Protein AF-A0A962DYL7-F1 (afdb_monomer_lite)

Secondary structure (DSSP, 8-state):
---EEEE-TTT--EEEESSPPTT-EEE-TTSPEEE------------B-TTT-PBPPTT--SB-TTT-PBPPTTTTT--EE-TTT--EE-TT-SB-TTT--B--------EEEEEEPSSSTT-EEEEEE-TTSS-EEEE-TTT--B-

Structure (mmCIF, N/CA/C/O backbone):
data_AF-A0A962DYL7-F1
#
_entry.id   AF-A0A962DYL7-F1
#
loop_
_atom_site.group_PDB
_atom_site.id
_atom_site.type_symbol
_atom_site.label_atom_id
_atom_site.label_alt_id
_atom_site.label_comp_id
_atom_site.label_asym_id
_atom_site.label_entity_id
_atom_site.label_seq_id
_atom_site.pdbx_PDB_ins_code
_atom_site.Cartn_x
_atom_site.Cartn_y
_atom_site.Cartn_z
_atom_site.occupancy
_atom_site.B_iso_or_equiv
_atom_site.auth_seq_id
_atom_site.auth_comp_id
_atom_site.auth_asym_id
_atom_site.auth_atom_id
_atom_site.pdbx_PDB_model_num
ATOM 1 N N . MET A 1 1 ? -13.531 -12.557 5.341 1.00 51.50 1 MET A N 1
ATOM 2 C CA . MET A 1 1 ? -13.884 -13.445 6.471 1.00 51.50 1 MET A CA 1
ATOM 3 C C . MET A 1 1 ? -13.847 -12.599 7.730 1.00 51.50 1 MET A C 1
ATOM 5 O O . MET A 1 1 ? -12.811 -11.997 7.985 1.00 51.50 1 MET A O 1
ATOM 9 N N . THR A 1 2 ? -14.960 -12.462 8.453 1.00 56.50 2 THR A N 1
ATOM 10 C CA . THR A 1 2 ? -15.071 -11.469 9.535 1.00 56.50 2 THR A CA 1
ATOM 11 C C . THR A 1 2 ? -15.197 -12.181 10.875 1.00 56.50 2 THR A C 1
ATOM 13 O O . THR A 1 2 ? -16.210 -12.813 11.145 1.00 56.50 2 THR A O 1
ATOM 16 N N . ASN A 1 3 ? -14.160 -12.084 11.707 1.00 75.81 3 ASN A N 1
ATOM 17 C CA . ASN A 1 3 ? -14.219 -12.513 13.103 1.00 75.81 3 ASN A CA 1
ATOM 18 C C . ASN A 1 3 ? -14.816 -11.365 13.922 1.00 75.81 3 ASN A C 1
ATOM 20 O O . ASN A 1 3 ? -14.207 -10.296 13.986 1.00 75.81 3 ASN A O 1
ATOM 24 N N . ILE A 1 4 ? -15.981 -11.571 14.539 1.00 84.19 4 ILE A N 1
ATOM 25 C CA . ILE A 1 4 ? -16.630 -10.554 15.380 1.00 84.19 4 ILE A CA 1
ATOM 26 C C . ILE A 1 4 ? -16.819 -11.064 16.807 1.00 84.19 4 ILE A C 1
ATOM 28 O O . ILE A 1 4 ? -17.012 -12.259 17.037 1.00 84.19 4 ILE A O 1
ATOM 32 N N . ILE A 1 5 ? -16.754 -10.141 17.764 1.00 89.19 5 ILE A N 1
ATOM 33 C CA . ILE A 1 5 ? -17.047 -10.404 19.173 1.00 89.19 5 ILE A CA 1
ATOM 34 C C . ILE A 1 5 ? -18.423 -9.814 19.476 1.00 89.19 5 ILE A C 1
ATOM 36 O O . ILE A 1 5 ? -18.663 -8.639 19.204 1.00 89.19 5 ILE A O 1
ATOM 40 N N . ILE A 1 6 ? -19.318 -10.631 20.028 1.00 90.69 6 ILE A N 1
ATOM 41 C CA . ILE A 1 6 ? -20.660 -10.225 20.457 1.00 90.69 6 ILE A CA 1
ATOM 42 C C . ILE A 1 6 ? -20.730 -10.326 21.981 1.00 90.69 6 ILE A C 1
ATOM 44 O O . ILE A 1 6 ? -20.465 -11.386 22.543 1.00 90.69 6 ILE A O 1
ATOM 48 N N . GLU A 1 7 ? -21.104 -9.237 22.652 1.00 93.81 7 GLU A N 1
ATOM 49 C CA . GLU A 1 7 ? -21.339 -9.203 24.099 1.00 93.81 7 GLU A CA 1
ATOM 50 C C . GLU A 1 7 ? -22.830 -9.398 24.416 1.00 93.81 7 GLU A C 1
ATOM 52 O O . GLU A 1 7 ? -23.696 -8.760 23.814 1.00 93.81 7 GLU A O 1
ATOM 57 N N . CYS A 1 8 ? -23.143 -10.238 25.405 1.00 92.25 8 CYS A N 1
ATOM 58 C CA . CYS A 1 8 ? -24.490 -10.336 25.951 1.00 92.25 8 CYS A CA 1
ATOM 59 C C . CYS A 1 8 ? -24.851 -9.078 26.748 1.00 92.25 8 CYS A C 1
ATOM 61 O O . CYS A 1 8 ? -24.236 -8.783 27.772 1.00 92.25 8 CYS A O 1
ATOM 63 N N . ASN A 1 9 ? -25.913 -8.376 26.352 1.00 92.31 9 ASN A N 1
ATOM 64 C CA . ASN A 1 9 ? -26.378 -7.174 27.049 1.00 92.31 9 ASN A CA 1
ATOM 65 C C . ASN A 1 9 ? -26.898 -7.433 28.478 1.00 92.31 9 ASN A C 1
ATOM 67 O O . ASN A 1 9 ? -26.976 -6.483 29.252 1.00 92.31 9 ASN A O 1
ATOM 71 N N . VAL A 1 10 ? -27.211 -8.687 28.829 1.00 95.69 10 VAL A N 1
ATOM 72 C CA . VAL A 1 10 ? -27.696 -9.083 30.161 1.00 95.69 10 VAL A CA 1
ATOM 73 C C . VAL A 1 10 ? -26.548 -9.449 31.103 1.00 95.69 10 VAL A C 1
ATOM 75 O O . VAL A 1 10 ? -26.399 -8.829 32.148 1.00 95.69 10 VAL A O 1
ATOM 78 N N . CYS A 1 11 ? -25.727 -10.445 30.755 1.00 95.19 11 CYS A N 1
ATOM 79 C CA . CYS A 1 11 ? -24.693 -10.972 31.661 1.00 95.19 11 CYS A CA 1
ATOM 80 C C . CYS A 1 11 ? -23.256 -10.581 31.291 1.00 95.19 11 CYS A C 1
ATOM 82 O O . CYS A 1 11 ? -22.325 -11.017 31.961 1.00 95.19 11 CYS A O 1
ATOM 84 N N . LYS A 1 12 ? -23.059 -9.800 30.220 1.00 94.19 12 LYS A N 1
ATOM 85 C CA . LYS A 1 12 ? -21.747 -9.318 29.751 1.00 94.19 12 LYS A CA 1
ATOM 86 C C . LYS A 1 12 ? -20.774 -10.395 29.261 1.00 94.19 12 LYS A C 1
ATOM 88 O O . LYS A 1 12 ? -19.626 -10.090 28.958 1.00 94.19 12 LYS A O 1
ATOM 93 N N . HIS A 1 13 ? -21.231 -11.639 29.108 1.00 91.62 13 HIS A N 1
ATOM 94 C CA . HIS A 1 13 ? -20.424 -12.696 28.499 1.00 91.62 13 HIS A CA 1
ATOM 95 C C . HIS A 1 13 ? -20.170 -12.405 27.013 1.00 91.62 13 HIS A C 1
ATOM 97 O O . HIS A 1 13 ? -21.071 -11.939 26.312 1.00 91.62 13 HIS A O 1
ATOM 103 N N . GLN A 1 14 ? -18.957 -12.686 26.539 1.00 94.19 14 GLN A N 1
ATOM 104 C CA . GLN A 1 14 ? -18.518 -12.374 25.180 1.00 94.19 14 GLN A CA 1
ATOM 105 C C . GLN A 1 14 ? -18.337 -13.649 24.356 1.00 94.19 14 GLN A C 1
ATOM 107 O O . GLN A 1 14 ? -17.740 -14.618 24.816 1.00 94.19 14 GLN A O 1
ATOM 112 N N . TYR A 1 15 ? -18.832 -13.627 23.121 1.00 90.88 15 TYR A N 1
ATOM 113 C CA . TYR A 1 15 ? -18.791 -14.746 22.187 1.00 90.88 15 TYR A CA 1
ATOM 114 C C . TYR A 1 15 ? -18.020 -14.352 20.938 1.00 90.88 15 TYR A C 1
ATOM 116 O O . TYR A 1 15 ? -18.318 -13.338 20.304 1.00 90.88 15 TYR A O 1
ATOM 124 N N . LYS A 1 16 ? -17.042 -15.175 20.566 1.00 90.69 16 LYS A N 1
ATOM 125 C CA . LYS A 1 16 ? -16.343 -15.051 19.291 1.00 90.69 16 LYS A CA 1
ATOM 126 C C . LYS A 1 16 ? -17.116 -15.835 18.239 1.00 90.69 16 LYS A C 1
ATOM 128 O O . LYS A 1 16 ? -17.197 -17.057 18.323 1.00 90.69 16 LYS A O 1
ATOM 133 N N . VAL A 1 17 ? -17.691 -15.134 17.268 1.00 87.00 17 VAL A N 1
ATOM 134 C CA . VAL A 1 17 ? -18.458 -15.760 16.189 1.00 87.00 17 VAL A CA 1
ATOM 135 C C . VAL A 1 17 ? -17.545 -15.946 14.985 1.00 87.00 17 VAL A C 1
ATOM 137 O O . VAL A 1 17 ? -17.093 -14.976 14.374 1.00 87.00 17 VAL A O 1
ATOM 140 N N . HIS A 1 18 ? -17.273 -17.209 14.671 1.00 79.88 18 HIS A N 1
ATOM 141 C CA . HIS A 1 18 ? -16.630 -17.631 13.435 1.00 79.88 18 HIS A CA 1
ATOM 142 C C . HIS A 1 18 ? -17.735 -18.032 12.452 1.00 79.88 18 HIS A C 1
ATOM 144 O O . HIS A 1 18 ? -18.573 -18.857 12.789 1.00 79.88 18 HIS A O 1
ATOM 150 N N . GLU A 1 19 ? -17.765 -17.418 11.268 1.00 74.94 19 GLU A N 1
ATOM 151 C CA . GLU A 1 19 ? -18.640 -17.818 10.146 1.00 74.94 19 GLU A CA 1
ATOM 152 C C . GLU A 1 19 ? -20.166 -17.664 10.341 1.00 74.94 19 GLU A C 1
ATOM 154 O O . GLU A 1 19 ? -20.933 -18.053 9.462 1.00 74.94 19 GLU A O 1
ATOM 159 N N . GLY A 1 20 ? -20.630 -17.043 11.429 1.00 73.12 20 GLY A N 1
ATOM 160 C CA . GLY A 1 20 ? -22.061 -16.806 11.660 1.00 73.12 20 GLY A CA 1
ATOM 161 C C . GLY A 1 20 ? -22.690 -15.856 10.636 1.00 73.12 20 GLY A C 1
ATOM 162 O O . GLY A 1 20 ? -22.102 -14.830 10.269 1.00 73.12 20 GLY A O 1
ATOM 163 N N . ARG A 1 21 ? -23.908 -16.174 10.183 1.00 81.38 21 ARG A N 1
ATOM 164 C CA . ARG A 1 21 ? -24.647 -15.321 9.241 1.00 81.38 21 ARG A CA 1
ATOM 165 C C . ARG A 1 21 ? -25.287 -14.156 9.985 1.00 81.38 21 ARG A C 1
ATOM 167 O O . ARG A 1 21 ? -25.839 -14.325 11.067 1.00 81.38 21 ARG A O 1
ATOM 174 N N . VAL A 1 22 ? -25.268 -12.967 9.385 1.00 87.31 22 VAL A N 1
ATOM 175 C CA . VAL A 1 22 ? -26.003 -11.808 9.914 1.00 87.31 22 VAL A CA 1
ATOM 176 C C . VAL A 1 22 ? -27.474 -12.187 10.132 1.00 87.31 22 VAL A C 1
ATOM 178 O O . VAL A 1 22 ? -28.112 -12.734 9.236 1.00 87.31 22 VAL A O 1
ATOM 181 N N . GLY A 1 23 ? -28.005 -11.896 11.321 1.00 90.31 23 GLY A N 1
ATOM 182 C CA . GLY A 1 23 ? -29.373 -12.228 11.727 1.00 90.31 23 GLY A CA 1
ATOM 183 C C . GLY A 1 23 ? -29.549 -13.605 12.379 1.00 90.31 23 GLY A C 1
ATOM 184 O O . GLY A 1 23 ? -30.608 -13.865 12.950 1.00 90.31 23 GLY A O 1
ATOM 185 N N . GLU A 1 24 ? -28.535 -14.471 12.343 1.00 91.94 24 GLU A N 1
ATOM 186 C CA . GLU A 1 24 ? -28.556 -15.761 13.034 1.00 91.94 24 GLU A CA 1
ATOM 187 C C . GLU A 1 24 ? -28.623 -15.567 14.555 1.00 91.94 24 GLU A C 1
ATOM 189 O O . GLU A 1 24 ? -28.076 -14.601 15.095 1.00 91.94 24 GLU A O 1
ATOM 194 N N . LYS A 1 25 ? -29.329 -16.461 15.254 1.00 93.69 25 LYS A N 1
ATOM 195 C CA . LYS A 1 25 ? -29.579 -16.357 16.696 1.00 93.69 25 LYS A CA 1
ATOM 196 C C . LYS A 1 25 ? -28.912 -17.490 17.453 1.00 93.69 25 LYS A C 1
ATOM 198 O O . LYS A 1 25 ? -28.897 -18.622 16.985 1.00 93.69 25 LYS A O 1
ATOM 203 N N . PHE A 1 26 ? -28.432 -17.193 18.652 1.00 92.75 26 PHE A N 1
ATOM 204 C CA . PHE A 1 26 ? -27.874 -18.190 19.561 1.00 92.75 26 PHE A CA 1
ATOM 205 C C . PHE A 1 26 ? -28.147 -17.811 21.016 1.00 92.75 26 PHE A C 1
ATOM 207 O O . PHE A 1 26 ? -28.418 -16.651 21.336 1.00 92.75 26 PHE A O 1
ATOM 214 N N . HIS A 1 27 ? -28.086 -18.796 21.907 1.00 95.00 27 HIS A N 1
ATOM 215 C CA . HIS A 1 27 ? -28.330 -18.582 23.327 1.00 95.00 27 HIS A CA 1
ATOM 216 C C . HIS A 1 27 ? -27.038 -18.255 24.068 1.00 95.00 27 HIS A C 1
ATOM 218 O O . HIS A 1 27 ? -26.015 -18.923 23.923 1.00 95.00 27 HIS A O 1
ATOM 224 N N . CYS A 1 28 ? -27.116 -17.233 24.908 1.00 93.12 28 CYS A N 1
ATOM 225 C CA . CYS A 1 28 ? -26.138 -16.982 25.943 1.00 93.12 28 CYS A CA 1
ATOM 226 C C . CYS A 1 28 ? -26.316 -17.998 27.082 1.00 93.12 28 CYS A C 1
ATOM 228 O O . CYS A 1 28 ? -27.424 -18.466 27.337 1.00 93.12 28 CYS A O 1
ATOM 230 N N . PHE A 1 29 ? -25.263 -18.249 27.860 1.00 91.44 29 PHE A N 1
ATOM 231 C CA . PHE A 1 29 ? -25.341 -19.097 29.057 1.00 91.44 29 PHE A CA 1
ATOM 232 C C . PHE A 1 29 ? -26.341 -18.606 30.116 1.00 91.44 29 PHE A C 1
ATOM 234 O O . PHE A 1 29 ? -26.836 -19.406 30.899 1.00 91.44 29 PHE A O 1
ATOM 241 N N . CYS A 1 30 ? -26.684 -17.314 30.132 1.00 94.12 30 CYS A N 1
ATOM 242 C CA . CYS A 1 30 ? -27.720 -16.775 31.018 1.00 94.12 30 CYS A CA 1
ATOM 243 C C . CYS A 1 30 ? -29.157 -17.010 30.514 1.00 94.12 30 CYS A C 1
ATOM 245 O O . CYS A 1 30 ? -30.101 -16.512 31.117 1.00 94.12 30 CYS A O 1
ATOM 247 N N . GLY A 1 31 ? -29.329 -17.700 29.382 1.00 94.19 31 GLY A N 1
ATOM 248 C CA . GLY A 1 31 ? -30.621 -17.949 28.740 1.00 94.19 31 GLY A CA 1
ATOM 249 C C . GLY A 1 31 ? -31.078 -16.849 27.777 1.00 94.19 31 GLY A C 1
ATOM 250 O O . GLY A 1 31 ? -31.970 -17.088 26.964 1.00 94.19 31 GLY A O 1
ATOM 251 N N . ASN A 1 32 ? -30.456 -15.663 27.798 1.00 96.31 32 ASN A N 1
ATOM 252 C CA . ASN A 1 32 ? -30.780 -14.598 26.847 1.00 96.31 32 ASN A CA 1
ATOM 253 C C . ASN A 1 32 ? -30.441 -15.007 25.403 1.00 96.31 32 ASN A C 1
ATOM 255 O O . ASN A 1 32 ? -29.450 -15.694 25.162 1.00 96.31 32 ASN A O 1
ATOM 259 N N . THR A 1 33 ? -31.233 -14.550 24.435 1.00 96.69 33 THR A N 1
ATOM 260 C CA . THR A 1 33 ? -30.996 -14.830 23.011 1.00 96.69 33 THR A CA 1
ATOM 261 C C . THR A 1 33 ? -30.255 -13.666 22.365 1.00 96.69 33 THR A C 1
ATOM 263 O O . THR A 1 33 ? -30.713 -12.526 22.413 1.00 96.69 33 THR A O 1
ATOM 266 N N . LEU A 1 34 ? -29.121 -13.955 21.733 1.00 94.06 34 LEU A N 1
ATOM 267 C CA . LEU A 1 34 ? -28.305 -12.998 20.993 1.00 94.06 34 LEU A CA 1
ATOM 268 C C . LEU A 1 34 ? -28.521 -13.173 19.492 1.00 94.06 34 LEU A C 1
ATOM 270 O O . LEU A 1 34 ? -28.877 -14.253 19.029 1.00 94.06 34 LEU A O 1
ATOM 274 N N . THR A 1 35 ? -28.321 -12.094 18.737 1.00 93.56 35 THR A N 1
ATOM 275 C CA . THR A 1 35 ? -28.427 -12.081 17.272 1.00 93.56 35 THR A CA 1
ATOM 276 C C . THR A 1 35 ? -27.115 -11.585 16.682 1.00 93.56 35 THR A C 1
ATOM 278 O O . THR A 1 35 ? -26.570 -10.593 17.166 1.00 93.56 35 THR A O 1
ATOM 281 N N . VAL A 1 36 ? -26.616 -12.251 15.642 1.00 91.62 36 VAL A N 1
ATOM 282 C CA . VAL A 1 36 ? -25.414 -11.840 14.907 1.00 91.62 36 VAL A CA 1
ATOM 283 C C . VAL A 1 36 ? -25.695 -10.508 14.196 1.00 91.62 36 VAL A C 1
ATOM 285 O O . VAL A 1 36 ? -26.542 -10.468 13.298 1.00 91.62 36 VAL A O 1
ATOM 288 N N . PRO A 1 37 ? -25.034 -9.399 14.579 1.00 87.75 37 PRO A N 1
ATOM 289 C CA . PRO A 1 37 ? -25.323 -8.091 14.009 1.00 87.75 37 PRO A CA 1
ATOM 290 C C . PRO A 1 37 ? -24.704 -7.933 12.616 1.00 87.75 37 PRO A C 1
ATOM 292 O O . PRO A 1 37 ? -23.694 -8.554 12.285 1.00 87.75 37 PRO A O 1
ATOM 295 N N . SER A 1 38 ? -25.272 -7.028 11.816 1.00 85.25 38 SER A N 1
ATOM 296 C CA . SER A 1 38 ? -24.577 -6.491 10.644 1.00 85.25 38 SER A CA 1
ATOM 297 C C . SER A 1 38 ? -23.535 -5.482 11.119 1.00 85.25 38 SER A C 1
ATOM 299 O O . SER A 1 38 ? -23.887 -4.456 11.704 1.00 85.25 38 SER A O 1
ATOM 301 N N . VAL A 1 39 ? -22.252 -5.772 10.901 1.00 78.94 39 VAL A N 1
ATOM 302 C CA . VAL A 1 39 ? -21.161 -4.872 11.292 1.00 78.94 39 VAL A CA 1
ATOM 303 C C . VAL A 1 39 ? -20.767 -4.014 10.099 1.00 78.94 39 VAL A C 1
ATOM 305 O O . VAL A 1 39 ? -20.225 -4.511 9.112 1.00 78.94 39 VAL A O 1
ATOM 308 N N . LYS A 1 40 ? -20.997 -2.703 10.203 1.00 76.12 40 LYS A N 1
ATOM 309 C CA . LYS A 1 40 ? -20.410 -1.732 9.280 1.00 76.12 40 LYS A CA 1
ATOM 310 C C . LYS A 1 40 ? -18.982 -1.451 9.740 1.00 76.12 40 LYS A C 1
ATOM 312 O O . LYS A 1 40 ? -18.775 -0.849 10.790 1.00 76.12 40 LYS A O 1
ATOM 317 N N . ILE A 1 41 ? -18.001 -1.935 8.983 1.00 62.50 41 ILE A N 1
ATOM 318 C CA . ILE A 1 41 ? -16.590 -1.681 9.281 1.00 62.50 41 ILE A CA 1
ATOM 319 C C . ILE A 1 41 ? -16.330 -0.195 9.045 1.00 62.50 41 ILE A C 1
ATOM 321 O O . ILE A 1 41 ? -16.544 0.321 7.948 1.00 62.50 41 ILE A O 1
ATOM 325 N N . HIS A 1 42 ? -15.888 0.488 10.094 1.00 62.50 42 HIS A N 1
ATOM 326 C CA . HIS A 1 42 ? -15.359 1.835 9.998 1.00 62.50 42 HIS A CA 1
ATOM 327 C C . HIS A 1 42 ? -13.844 1.732 10.091 1.00 62.50 42 HIS A C 1
ATOM 329 O O . HIS A 1 42 ? -13.314 1.408 11.153 1.00 62.50 42 HIS A O 1
ATOM 335 N N . ASP A 1 43 ? -13.153 2.005 8.986 1.00 49.50 43 ASP A N 1
ATOM 336 C CA . ASP A 1 43 ? -11.718 2.242 9.046 1.00 49.50 43 ASP A CA 1
ATOM 337 C C . ASP A 1 43 ? -11.504 3.541 9.817 1.00 49.50 43 ASP A C 1
ATOM 339 O O . ASP A 1 43 ? -11.894 4.629 9.377 1.00 49.50 43 ASP A O 1
ATOM 343 N N . ALA A 1 44 ? -10.931 3.437 11.012 1.00 52.06 44 ALA A N 1
ATOM 344 C CA . ALA A 1 44 ? -10.467 4.622 11.699 1.00 52.06 44 ALA A CA 1
ATOM 345 C C . ALA A 1 44 ? -9.276 5.148 10.893 1.00 52.06 44 ALA A C 1
ATOM 347 O O . ALA A 1 44 ? -8.172 4.624 11.007 1.00 52.06 44 ALA A O 1
ATOM 348 N N . ALA A 1 45 ? -9.485 6.209 10.110 1.00 59.62 45 ALA A N 1
ATOM 349 C CA . ALA A 1 45 ? -8.420 6.974 9.454 1.00 59.62 45 ALA A CA 1
ATOM 350 C C . ALA A 1 45 ? -7.569 7.760 10.478 1.00 59.62 45 ALA A C 1
ATOM 352 O O . ALA A 1 45 ? -7.208 8.916 10.269 1.00 59.62 45 ALA A O 1
ATOM 353 N N . VAL A 1 46 ? -7.306 7.157 11.635 1.00 68.00 46 VAL A N 1
ATOM 354 C CA . VAL A 1 46 ? -6.600 7.735 12.765 1.00 68.00 46 VAL A CA 1
ATOM 355 C C . VAL A 1 46 ? -5.413 6.832 13.036 1.00 68.00 46 VAL A C 1
ATOM 357 O O . VAL A 1 46 ? -5.556 5.743 13.589 1.00 68.00 46 VAL A O 1
ATOM 360 N N . VAL A 1 47 ? -4.227 7.307 12.660 1.00 78.88 47 VAL A N 1
ATOM 361 C CA . VAL A 1 47 ? -2.977 6.726 13.151 1.00 78.88 47 VAL A CA 1
ATOM 362 C C . VAL A 1 47 ? -2.996 6.850 14.672 1.00 78.88 47 VAL A C 1
ATOM 364 O O . VAL A 1 47 ? -3.134 7.953 15.204 1.00 78.88 47 VAL A O 1
ATOM 367 N N . ARG A 1 48 ? -2.889 5.726 15.377 1.00 84.81 48 ARG A N 1
ATOM 368 C CA . ARG A 1 48 ? -2.774 5.696 16.837 1.00 84.81 48 ARG A CA 1
ATOM 369 C C . ARG A 1 48 ? -1.344 5.405 17.242 1.00 84.81 48 ARG A C 1
ATOM 371 O O . ARG A 1 48 ? -0.633 4.715 16.529 1.00 84.81 48 ARG A O 1
ATOM 378 N N . CYS A 1 49 ? -0.952 5.944 18.385 1.00 87.25 49 CYS A N 1
ATOM 379 C CA . CYS A 1 49 ? 0.309 5.635 19.033 1.00 87.25 49 CYS A CA 1
ATOM 380 C C . CYS A 1 49 ? 0.283 4.194 19.566 1.00 87.25 49 CYS A C 1
ATOM 382 O O . CYS A 1 49 ? -0.597 3.841 20.346 1.00 87.25 49 CYS A O 1
ATOM 384 N N . SER A 1 50 ? 1.272 3.382 19.210 1.00 86.06 50 SER A N 1
ATOM 385 C CA . SER A 1 50 ? 1.412 1.984 19.629 1.00 86.06 50 SER A CA 1
ATOM 386 C C . SER A 1 50 ? 1.782 1.867 21.104 1.00 86.06 50 SER A C 1
ATOM 388 O O . SER A 1 50 ? 1.606 0.806 21.691 1.00 86.06 50 SER A O 1
ATOM 390 N N . SER A 1 51 ? 2.285 2.944 21.716 1.00 90.19 51 SER A N 1
ATOM 391 C CA . SER A 1 51 ? 2.635 2.967 23.138 1.00 90.19 51 SER A CA 1
ATOM 392 C C . SER A 1 51 ? 1.430 3.229 24.045 1.00 90.19 51 SER A C 1
ATOM 394 O O . SER A 1 51 ? 1.351 2.629 25.109 1.00 90.19 51 SER A O 1
ATOM 396 N N . CYS A 1 52 ? 0.499 4.113 23.662 1.00 91.69 52 CYS A N 1
ATOM 397 C CA . CYS A 1 52 ? -0.602 4.533 24.548 1.00 91.69 52 CYS A CA 1
ATOM 398 C C . CYS A 1 52 ? -2.005 4.518 23.918 1.00 91.69 52 CYS A C 1
ATOM 400 O O . CYS A 1 52 ? -2.985 4.793 24.603 1.00 91.69 52 CYS A O 1
ATOM 402 N N . GLY A 1 53 ? -2.132 4.251 22.616 1.00 86.50 53 GLY A N 1
ATOM 403 C CA . GLY A 1 53 ? -3.403 4.306 21.885 1.00 86.50 53 GLY A CA 1
ATOM 404 C C . GLY A 1 53 ? -3.895 5.719 21.539 1.00 86.50 53 GLY A C 1
ATOM 405 O O . GLY A 1 53 ? -4.925 5.858 20.874 1.00 86.50 53 GLY A O 1
ATOM 406 N N . GLY A 1 54 ? -3.169 6.768 21.945 1.00 87.94 54 GLY A N 1
ATOM 407 C CA . GLY A 1 54 ? -3.495 8.163 21.645 1.00 87.94 54 GLY A CA 1
ATOM 408 C C . GLY A 1 54 ? -3.545 8.438 20.140 1.00 87.94 54 GLY A C 1
ATOM 409 O O . GLY A 1 54 ? -2.721 7.931 19.377 1.00 87.94 54 GLY A O 1
ATOM 410 N N . ALA A 1 55 ? -4.521 9.233 19.702 1.00 85.44 55 ALA A N 1
ATOM 411 C CA . ALA A 1 55 ? -4.660 9.621 18.301 1.00 85.44 55 ALA A CA 1
ATOM 412 C C . ALA A 1 55 ? -3.525 10.567 17.880 1.00 85.44 55 ALA A C 1
ATOM 414 O O . ALA A 1 55 ? -3.178 11.491 18.615 1.00 85.44 55 ALA A O 1
ATOM 415 N N . ARG A 1 56 ? -2.961 10.360 16.686 1.00 85.44 56 ARG A N 1
ATOM 416 C CA . ARG A 1 56 ? -1.987 11.283 16.095 1.00 85.44 56 ARG A CA 1
ATOM 417 C C . ARG A 1 56 ? -2.684 12.573 15.670 1.00 85.44 56 ARG A C 1
ATOM 419 O O . ARG A 1 56 ? -3.746 12.532 15.049 1.00 85.44 56 ARG A O 1
ATOM 426 N N . GLY A 1 57 ? -2.068 13.707 16.000 1.00 80.25 57 GLY A N 1
ATOM 427 C CA . GLY A 1 57 ? -2.532 15.026 15.576 1.00 80.25 57 GLY A CA 1
ATOM 428 C C . GLY A 1 57 ? -2.578 15.175 14.050 1.00 80.25 57 GLY A C 1
ATOM 429 O O . GLY A 1 57 ? -1.969 14.399 13.307 1.00 80.25 57 GLY A O 1
ATOM 430 N N . LYS A 1 58 ? -3.301 16.196 13.577 1.00 71.56 58 LYS A N 1
ATOM 431 C CA . LYS A 1 58 ? -3.531 16.447 12.141 1.00 71.56 58 LYS A CA 1
ATOM 432 C C . LYS A 1 58 ? -2.238 16.692 11.356 1.00 71.56 58 LYS A C 1
ATOM 434 O O . LYS A 1 58 ? -2.157 16.309 10.192 1.00 71.56 58 LYS A O 1
ATOM 439 N N . ASP A 1 59 ? -1.214 17.229 12.011 1.00 76.31 59 ASP A N 1
ATOM 440 C CA . ASP A 1 59 ? 0.020 17.685 11.365 1.00 76.31 59 ASP A CA 1
ATOM 441 C C . ASP A 1 59 ? 1.107 16.610 11.268 1.00 76.31 59 ASP A C 1
ATOM 443 O O . ASP A 1 59 ? 2.273 16.908 11.018 1.00 76.31 59 ASP A O 1
ATOM 447 N N . ARG A 1 60 ? 0.739 15.330 11.443 1.00 76.19 60 ARG A N 1
ATOM 448 C CA . ARG A 1 60 ? 1.671 14.193 11.353 1.00 76.19 60 ARG A CA 1
ATOM 449 C C . ARG A 1 60 ? 2.907 14.401 12.236 1.00 76.19 60 ARG A C 1
ATOM 451 O O . ARG A 1 60 ? 4.031 14.087 11.839 1.00 76.19 60 ARG A O 1
ATOM 458 N N . GLU A 1 61 ? 2.695 14.866 13.459 1.00 84.31 61 GLU A N 1
ATOM 459 C CA . GLU A 1 61 ? 3.767 15.093 14.427 1.00 84.31 61 GLU A CA 1
ATOM 460 C C . GLU A 1 61 ? 4.609 13.817 14.635 1.00 84.31 61 GLU A C 1
ATOM 462 O O . GLU A 1 61 ? 4.072 12.701 14.555 1.00 84.31 61 GLU A O 1
ATOM 467 N N . PRO A 1 62 ? 5.931 13.943 14.851 1.00 83.69 62 PRO A N 1
ATOM 468 C CA . PRO A 1 62 ? 6.817 12.796 15.048 1.00 83.69 62 PRO A CA 1
ATOM 469 C C . PRO A 1 62 ? 6.688 12.157 16.439 1.00 83.69 62 PRO A C 1
ATOM 471 O O . PRO A 1 62 ? 7.103 11.008 16.609 1.00 83.69 62 PRO A O 1
ATOM 474 N N . PHE A 1 63 ? 6.081 12.859 17.401 1.00 90.19 63 PHE A N 1
ATOM 475 C CA . PHE A 1 63 ? 5.870 12.409 18.778 1.00 90.19 63 PHE A CA 1
ATOM 476 C C . PHE A 1 63 ? 4.387 12.459 19.148 1.00 90.19 63 PHE A C 1
ATOM 478 O O . PHE A 1 63 ? 3.645 13.306 18.659 1.00 90.19 63 PHE A O 1
ATOM 485 N N . CYS A 1 64 ? 3.948 11.543 20.008 1.00 89.88 64 CYS A N 1
ATOM 486 C CA . CYS A 1 64 ? 2.590 11.524 20.528 1.00 89.88 64 CYS A CA 1
ATOM 487 C C . CYS A 1 64 ? 2.400 12.645 21.557 1.00 89.88 64 CYS A C 1
ATOM 489 O O . CYS A 1 64 ? 3.087 12.666 22.576 1.00 89.88 64 CYS A O 1
ATOM 491 N N . SER A 1 65 ? 1.417 13.518 21.345 1.00 91.44 65 SER A N 1
ATOM 492 C CA . SER A 1 65 ? 1.070 14.597 22.280 1.00 91.44 65 SER A CA 1
ATOM 493 C C . SER A 1 65 ? 0.550 14.109 23.640 1.00 91.44 65 SER A C 1
ATOM 495 O O . SER A 1 65 ? 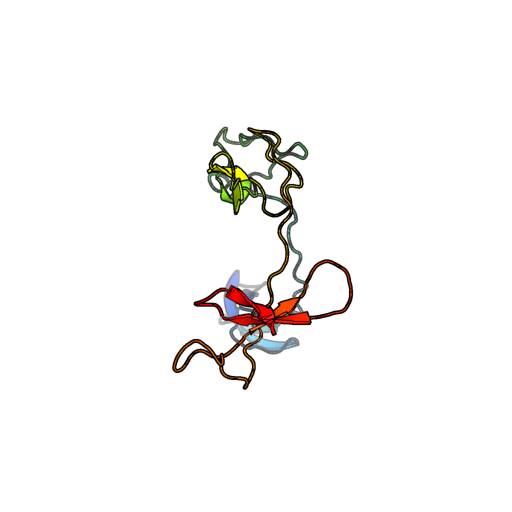0.559 14.873 24.600 1.00 91.44 65 SER A O 1
ATOM 497 N N . TYR A 1 66 ? 0.120 12.845 23.745 1.00 91.56 66 TYR A N 1
ATOM 498 C CA . TYR A 1 66 ? -0.389 12.264 24.991 1.00 91.56 66 TYR A CA 1
ATOM 499 C C . TYR A 1 66 ? 0.709 11.664 25.874 1.00 91.56 66 TYR A C 1
ATOM 501 O O . TYR A 1 66 ? 0.723 11.911 27.075 1.00 91.56 66 TYR A O 1
ATOM 509 N N . CYS A 1 67 ? 1.606 10.848 25.309 1.00 93.69 67 CYS A N 1
ATOM 510 C CA . CYS A 1 67 ? 2.607 10.109 26.093 1.00 93.69 67 CYS A CA 1
ATOM 511 C C . CYS A 1 67 ? 4.064 10.428 25.729 1.00 93.69 67 CYS A C 1
ATOM 513 O O . CYS A 1 67 ? 4.972 9.831 26.298 1.00 93.69 67 CYS A O 1
ATOM 515 N N . GLY A 1 68 ? 4.306 11.308 24.754 1.00 92.06 68 GLY A N 1
ATOM 516 C CA . GLY A 1 68 ? 5.646 11.729 24.333 1.00 92.06 68 GLY A CA 1
ATOM 517 C C . GLY A 1 68 ? 6.451 10.690 23.545 1.00 92.06 68 GLY A C 1
ATOM 518 O O . GLY A 1 68 ? 7.565 10.986 23.116 1.00 92.06 68 GLY A O 1
ATOM 519 N N . SER A 1 69 ? 5.923 9.483 23.315 1.00 90.19 69 SER A N 1
ATOM 520 C CA . SER A 1 69 ? 6.637 8.469 22.535 1.00 90.19 69 SER A CA 1
ATOM 521 C C . SER A 1 69 ? 6.774 8.908 21.077 1.00 90.19 69 SER A C 1
ATOM 523 O O . SER A 1 69 ? 5.888 9.559 20.520 1.00 90.19 69 SER A O 1
ATOM 525 N N . SER A 1 70 ? 7.872 8.522 20.427 1.00 89.44 70 SER A N 1
ATOM 526 C CA . SER A 1 70 ? 7.979 8.698 18.978 1.00 89.44 70 SER A CA 1
ATOM 527 C C . SER A 1 70 ? 7.028 7.743 18.255 1.00 89.44 70 SER A C 1
ATOM 529 O O . SER A 1 70 ? 6.828 6.607 18.688 1.00 89.44 70 SER A O 1
ATOM 531 N N . PHE A 1 71 ? 6.446 8.200 17.147 1.00 86.06 71 PHE A N 1
ATOM 532 C CA . PHE A 1 71 ? 5.708 7.316 16.253 1.00 86.06 71 PHE A CA 1
ATOM 533 C C . PHE A 1 71 ? 6.691 6.403 15.515 1.00 86.06 71 PHE A C 1
ATOM 535 O O . PHE A 1 71 ? 7.689 6.870 14.962 1.00 86.06 71 PHE A O 1
ATOM 542 N N . THR A 1 72 ? 6.406 5.108 15.492 1.00 81.12 72 THR A N 1
ATOM 543 C CA . THR A 1 72 ? 7.143 4.069 14.773 1.00 81.12 72 THR A CA 1
ATOM 544 C C . THR A 1 72 ? 7.130 4.302 13.258 1.00 81.12 72 THR A C 1
ATOM 546 O O . THR A 1 72 ? 6.377 5.112 12.719 1.00 81.12 72 THR A O 1
ATOM 549 N N . ILE A 1 73 ? 7.973 3.565 12.531 1.00 73.25 73 ILE A N 1
ATOM 550 C CA . ILE A 1 73 ? 8.077 3.646 11.063 1.00 73.25 73 ILE A CA 1
ATOM 551 C C . ILE A 1 73 ? 6.716 3.412 10.387 1.00 73.25 73 ILE A C 1
ATOM 553 O O . ILE A 1 73 ? 6.352 4.175 9.491 1.00 73.25 73 ILE A O 1
ATOM 557 N N . HIS A 1 74 ? 5.960 2.410 10.847 1.00 70.81 74 HIS A N 1
ATOM 558 C CA . HIS A 1 74 ? 4.640 2.081 10.306 1.00 70.81 74 HIS A CA 1
ATOM 559 C C . HIS A 1 74 ? 3.616 3.188 10.563 1.00 70.81 74 HIS A C 1
ATOM 561 O O . HIS A 1 74 ? 2.866 3.552 9.666 1.00 70.81 74 HIS A O 1
ATOM 567 N N . GLU A 1 75 ? 3.639 3.795 11.748 1.00 74.50 75 GLU A N 1
ATOM 568 C CA . GLU A 1 75 ? 2.743 4.907 12.091 1.00 74.50 75 GLU A CA 1
ATOM 569 C C . GLU A 1 75 ? 3.070 6.195 11.334 1.00 74.50 75 GLU A C 1
ATOM 571 O O . GLU A 1 75 ? 2.224 7.076 11.189 1.00 74.50 75 GLU A O 1
ATOM 576 N N . ARG A 1 76 ? 4.306 6.328 10.845 1.00 75.44 76 ARG A N 1
ATOM 577 C CA . ARG A 1 76 ? 4.742 7.462 10.023 1.00 75.44 76 ARG A CA 1
ATOM 578 C C . ARG A 1 76 ? 4.509 7.259 8.525 1.00 75.44 76 ARG A C 1
ATOM 580 O O . ARG A 1 76 ? 4.941 8.109 7.750 1.00 75.44 76 ARG A O 1
ATOM 587 N N . ASP A 1 77 ? 3.841 6.176 8.127 1.00 79.25 77 ASP A N 1
ATOM 588 C CA . ASP A 1 77 ? 3.660 5.764 6.731 1.00 79.25 77 ASP A CA 1
ATOM 589 C C . ASP A 1 77 ? 4.986 5.571 5.972 1.00 79.25 77 ASP A C 1
ATOM 591 O O . ASP A 1 77 ? 5.002 5.663 4.747 1.00 79.25 77 ASP A O 1
ATOM 595 N N . LEU A 1 78 ? 6.109 5.312 6.656 1.00 82.38 78 LEU A N 1
ATOM 596 C CA . LEU A 1 78 ? 7.448 5.201 6.053 1.00 82.38 78 LEU A CA 1
ATOM 597 C C . LEU A 1 78 ? 7.731 3.774 5.552 1.00 82.38 78 LEU A C 1
ATOM 599 O O . LEU A 1 78 ? 8.662 3.097 5.998 1.00 82.38 78 LEU A O 1
ATOM 603 N N . ASN A 1 79 ? 6.878 3.314 4.641 1.00 85.38 79 ASN A N 1
ATOM 604 C CA . ASN A 1 79 ? 6.782 1.913 4.233 1.00 85.38 79 ASN A CA 1
ATOM 605 C C . ASN A 1 79 ? 7.652 1.533 3.021 1.00 85.38 79 ASN A C 1
ATOM 607 O O . ASN A 1 79 ? 7.612 0.385 2.595 1.00 85.38 79 ASN A O 1
ATOM 611 N N . THR A 1 80 ? 8.434 2.459 2.456 1.00 86.75 80 THR A N 1
ATOM 612 C CA . THR A 1 80 ? 9.399 2.153 1.385 1.00 86.75 80 THR A CA 1
ATOM 613 C C . THR A 1 80 ? 10.720 2.900 1.590 1.00 86.75 80 THR A C 1
ATOM 615 O O . THR A 1 80 ? 10.886 3.635 2.566 1.00 86.75 80 THR A O 1
ATOM 618 N N . ILE A 1 81 ? 11.689 2.681 0.706 1.00 89.81 81 ILE A N 1
ATOM 619 C CA . ILE A 1 81 ? 13.038 3.246 0.765 1.00 89.81 81 ILE A CA 1
ATOM 620 C C . ILE A 1 81 ? 13.278 4.100 -0.483 1.00 89.81 81 ILE A C 1
ATOM 622 O O . ILE A 1 81 ? 12.938 3.705 -1.594 1.00 89.81 81 ILE A O 1
ATOM 626 N N . CYS A 1 82 ? 13.865 5.283 -0.300 1.00 88.50 82 CYS A N 1
ATOM 627 C CA . CYS A 1 82 ? 14.347 6.105 -1.403 1.00 88.50 82 CYS A CA 1
ATOM 628 C C . CYS A 1 82 ? 15.499 5.375 -2.114 1.00 88.50 82 CYS A C 1
ATOM 630 O O . CYS A 1 82 ? 16.505 5.099 -1.461 1.00 88.50 82 CYS A O 1
ATOM 632 N N . PRO A 1 83 ? 15.420 5.117 -3.431 1.00 90.88 83 PRO A N 1
ATOM 633 C CA . PRO A 1 83 ? 16.458 4.366 -4.141 1.00 90.88 83 PRO A CA 1
ATOM 634 C C . PRO A 1 83 ? 17.785 5.130 -4.258 1.00 90.88 83 PRO A C 1
ATOM 636 O O . PRO A 1 83 ? 18.817 4.523 -4.516 1.00 90.88 83 PRO A O 1
ATOM 639 N N . HIS A 1 84 ? 17.770 6.453 -4.069 1.00 92.06 84 HIS A N 1
ATOM 640 C CA . HIS A 1 84 ? 18.958 7.295 -4.193 1.00 92.06 84 HIS A CA 1
ATOM 641 C C . HIS A 1 84 ? 19.737 7.423 -2.876 1.00 92.06 84 HIS A C 1
ATOM 643 O O . HIS A 1 84 ? 20.932 7.159 -2.833 1.00 92.06 84 HIS A O 1
ATOM 649 N N . CYS A 1 85 ? 19.074 7.827 -1.787 1.00 89.75 85 CYS A N 1
ATOM 650 C CA . CYS A 1 85 ? 19.739 8.093 -0.502 1.00 89.75 85 CYS A CA 1
ATOM 651 C C . CYS A 1 85 ? 19.442 7.056 0.588 1.00 89.75 85 CYS A C 1
ATOM 653 O O . CYS A 1 85 ? 19.867 7.228 1.726 1.00 89.75 85 CYS A O 1
ATOM 655 N N . MET A 1 86 ? 18.668 6.013 0.277 1.00 92.12 86 MET A N 1
ATOM 656 C CA . MET A 1 86 ? 18.277 4.936 1.197 1.00 92.12 86 MET A CA 1
ATOM 657 C C . MET A 1 86 ? 17.473 5.377 2.436 1.00 92.12 86 MET A C 1
ATOM 659 O O . MET A 1 86 ? 17.189 4.573 3.325 1.00 92.12 86 MET A O 1
ATOM 663 N N . THR A 1 87 ? 17.024 6.635 2.497 1.00 87.00 87 THR A N 1
ATOM 664 C CA . THR A 1 87 ? 16.110 7.109 3.544 1.00 87.00 87 THR A CA 1
ATOM 665 C C . THR A 1 87 ? 14.750 6.433 3.404 1.00 87.00 87 THR A C 1
ATOM 667 O O . THR A 1 87 ? 14.206 6.337 2.302 1.00 87.00 87 THR A O 1
ATOM 670 N N . ARG A 1 88 ? 14.156 6.008 4.524 1.00 88.31 88 ARG A N 1
ATOM 671 C CA . ARG A 1 88 ? 12.774 5.513 4.528 1.00 88.31 88 AR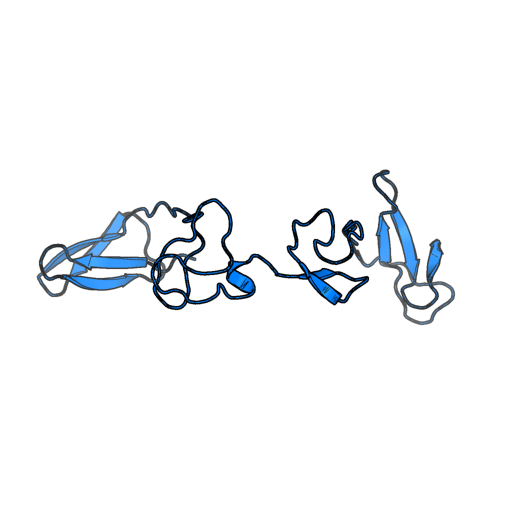G A CA 1
ATOM 672 C C . ARG A 1 88 ? 11.808 6.640 4.194 1.00 88.31 88 ARG A C 1
ATOM 674 O O . ARG A 1 88 ? 11.863 7.702 4.804 1.00 88.31 88 ARG A O 1
ATOM 681 N N . ILE A 1 89 ? 10.905 6.396 3.259 1.00 87.75 89 ILE A N 1
ATOM 682 C CA . ILE A 1 89 ? 9.928 7.361 2.752 1.00 87.75 89 ILE A CA 1
ATOM 683 C C . ILE A 1 89 ? 8.542 6.719 2.685 1.00 87.75 89 ILE A C 1
ATOM 685 O O . ILE A 1 89 ? 8.387 5.505 2.834 1.00 87.75 89 ILE A O 1
ATOM 689 N N . SER A 1 90 ? 7.520 7.540 2.454 1.00 85.94 90 SER A N 1
ATOM 690 C CA . SER A 1 90 ? 6.184 7.021 2.180 1.00 85.94 90 SER A CA 1
ATOM 691 C C . SER A 1 90 ? 6.097 6.398 0.796 1.00 85.94 90 SER A C 1
ATOM 693 O O . SER A 1 90 ? 6.628 6.957 -0.158 1.00 85.94 90 SER A O 1
ATOM 695 N N . SER A 1 91 ? 5.363 5.290 0.668 1.00 83.19 91 SER A N 1
ATOM 696 C CA . SER A 1 91 ? 5.017 4.707 -0.638 1.00 83.19 91 SER A CA 1
ATOM 697 C C . SER A 1 91 ? 4.151 5.633 -1.498 1.00 83.19 91 SER A C 1
ATOM 699 O O . SER A 1 91 ? 4.019 5.413 -2.692 1.00 83.19 91 SER A O 1
ATOM 701 N N . LYS A 1 92 ? 3.584 6.692 -0.904 1.00 85.38 92 LYS A N 1
ATOM 702 C CA . LYS A 1 92 ? 2.823 7.744 -1.594 1.00 85.38 92 LYS A CA 1
ATOM 703 C C . LYS A 1 92 ? 3.652 9.012 -1.856 1.00 85.38 92 LYS A C 1
ATOM 705 O O . LYS A 1 92 ? 3.097 10.021 -2.291 1.00 85.38 92 LYS A O 1
ATOM 710 N N . ALA A 1 93 ? 4.943 9.023 -1.511 1.00 85.62 93 ALA A N 1
ATOM 711 C CA . ALA A 1 93 ? 5.789 10.199 -1.685 1.00 85.62 93 ALA A CA 1
ATOM 712 C C . ALA A 1 93 ? 6.053 10.458 -3.175 1.00 85.62 93 ALA A C 1
ATOM 714 O O . ALA A 1 93 ? 6.410 9.538 -3.896 1.00 85.62 93 ALA A O 1
ATOM 715 N N . LYS A 1 94 ? 5.924 11.718 -3.616 1.00 89.12 94 LYS A N 1
ATOM 716 C CA . LYS A 1 94 ? 6.351 12.161 -4.960 1.00 89.12 94 LYS A CA 1
ATOM 717 C C . LYS A 1 94 ? 7.822 12.588 -5.004 1.00 89.12 94 LYS A C 1
ATOM 719 O O . LYS A 1 94 ? 8.429 12.600 -6.066 1.00 89.12 94 LYS A O 1
ATOM 724 N N . PHE A 1 95 ? 8.387 12.937 -3.848 1.00 91.25 95 PHE A N 1
ATOM 725 C CA . PHE A 1 95 ? 9.783 13.334 -3.669 1.00 91.25 95 PHE A CA 1
ATOM 726 C C . PHE A 1 95 ? 10.310 12.776 -2.348 1.00 91.25 95 PHE A C 1
ATOM 728 O O . PHE A 1 95 ? 9.568 12.676 -1.365 1.00 91.25 95 PHE A O 1
ATOM 735 N N . CYS A 1 96 ? 11.597 12.443 -2.300 1.00 85.38 96 CYS A N 1
ATOM 736 C CA . CYS A 1 96 ? 12.265 12.117 -1.050 1.00 85.38 96 CYS A CA 1
ATOM 737 C C . CYS A 1 96 ? 12.375 13.373 -0.175 1.00 85.38 96 CYS A C 1
ATOM 739 O O . CYS A 1 96 ? 12.959 14.369 -0.588 1.00 85.38 96 CYS A O 1
ATOM 741 N N . HIS A 1 97 ? 11.883 13.314 1.062 1.00 84.44 97 HIS A N 1
ATOM 742 C CA . HIS A 1 97 ? 11.975 14.440 1.998 1.00 84.44 97 HIS A CA 1
ATOM 743 C C . HIS A 1 97 ? 13.406 14.720 2.492 1.00 84.44 97 HIS A C 1
ATOM 745 O O . HIS A 1 97 ? 13.630 15.743 3.127 1.00 84.44 97 HIS A O 1
ATOM 751 N N . SER A 1 98 ? 14.357 13.810 2.243 1.00 88.81 98 SER A N 1
ATOM 752 C CA . SER A 1 98 ? 15.758 13.970 2.648 1.00 88.81 98 SER A CA 1
ATOM 753 C C . SER A 1 98 ? 16.639 14.487 1.511 1.00 88.81 98 SER A C 1
ATOM 755 O O . SER A 1 98 ? 17.339 15.474 1.703 1.00 88.81 98 SER A O 1
ATOM 757 N N . CYS A 1 99 ? 16.600 13.862 0.329 1.00 89.69 99 CYS A N 1
ATOM 758 C CA . CYS A 1 99 ? 17.484 14.218 -0.790 1.00 89.69 99 CYS A CA 1
ATOM 759 C C . CYS A 1 99 ? 16.774 14.884 -1.976 1.00 89.69 99 CYS A C 1
ATOM 761 O O . CYS A 1 99 ? 17.398 15.093 -3.011 1.00 89.69 99 CYS A O 1
ATOM 763 N N . ALA A 1 100 ? 15.472 15.161 -1.863 1.00 91.81 100 ALA A N 1
ATOM 764 C CA . ALA A 1 100 ? 14.636 15.752 -2.911 1.00 91.81 100 ALA A CA 1
ATOM 765 C C . ALA A 1 100 ? 14.526 14.951 -4.229 1.00 91.81 100 ALA A C 1
ATOM 767 O O . ALA A 1 100 ? 13.855 15.408 -5.152 1.00 91.81 100 ALA A O 1
ATOM 768 N N . THR A 1 101 ? 15.102 13.744 -4.324 1.00 90.75 101 THR A N 1
ATOM 769 C CA . THR A 1 101 ? 14.963 12.878 -5.508 1.00 90.75 101 THR A CA 1
ATOM 770 C C . THR A 1 101 ? 13.481 12.608 -5.797 1.00 90.75 101 THR A C 1
ATOM 772 O O . THR A 1 101 ? 12.767 12.179 -4.881 1.00 90.75 101 THR A O 1
ATOM 775 N N . PRO A 1 102 ? 13.004 12.835 -7.035 1.00 90.62 102 PRO A N 1
ATOM 776 C CA . PRO A 1 102 ? 11.656 12.460 -7.444 1.00 90.62 102 PRO A CA 1
ATOM 777 C C . PRO A 1 102 ? 11.442 10.955 -7.288 1.00 90.62 102 PRO A C 1
ATOM 779 O O . PRO A 1 102 ? 12.302 10.154 -7.648 1.00 90.62 102 PRO A O 1
ATOM 782 N N . ILE A 1 103 ? 10.290 10.568 -6.755 1.00 88.56 103 ILE A N 1
ATOM 783 C CA . ILE A 1 103 ? 9.904 9.171 -6.576 1.00 88.56 103 ILE A CA 1
ATOM 784 C C . ILE A 1 103 ? 8.800 8.887 -7.586 1.00 88.56 103 ILE A C 1
ATOM 786 O O . ILE A 1 103 ? 7.656 9.305 -7.413 1.00 88.56 103 ILE A O 1
ATOM 790 N N . ALA A 1 104 ? 9.183 8.214 -8.665 1.00 81.94 104 ALA A N 1
ATOM 791 C CA . ALA A 1 104 ? 8.297 7.782 -9.733 1.00 81.94 104 ALA A CA 1
ATOM 792 C C . ALA A 1 104 ? 8.505 6.279 -9.934 1.00 81.94 104 ALA A C 1
ATOM 794 O O . ALA A 1 104 ? 9.455 5.859 -10.590 1.00 81.94 104 ALA A O 1
ATOM 795 N N . SER A 1 105 ? 7.664 5.471 -9.293 1.00 71.88 105 SER A N 1
ATOM 796 C CA . SER A 1 105 ? 7.611 4.033 -9.542 1.00 71.88 105 SER A CA 1
ATOM 797 C C . SER A 1 105 ? 6.781 3.775 -10.794 1.00 71.88 105 SER A C 1
ATOM 799 O O . SER A 1 105 ? 5.652 4.256 -10.887 1.00 71.88 105 SER A O 1
ATOM 801 N N . GLU A 1 106 ? 7.331 3.015 -11.731 1.00 67.69 106 GLU A N 1
ATOM 802 C CA . GLU A 1 106 ? 6.566 2.420 -12.823 1.00 67.69 106 GLU A CA 1
ATOM 803 C C . GLU A 1 106 ? 6.075 1.046 -12.359 1.00 67.69 106 GLU A C 1
ATOM 805 O O . GLU A 1 106 ? 6.842 0.275 -11.773 1.00 67.69 106 GLU A O 1
ATOM 810 N N . ASP A 1 107 ? 4.797 0.752 -12.584 1.00 64.88 107 ASP A N 1
ATOM 811 C CA . ASP A 1 107 ? 4.277 -0.593 -12.369 1.00 64.88 107 ASP A CA 1
ATOM 812 C C . ASP A 1 107 ? 4.840 -1.493 -13.471 1.00 64.88 107 ASP A C 1
ATOM 814 O O . ASP A 1 107 ? 4.477 -1.369 -14.642 1.00 64.88 107 ASP A O 1
ATOM 818 N N . VAL A 1 108 ? 5.757 -2.386 -13.103 1.00 64.19 108 VAL A N 1
ATOM 819 C CA . VAL A 1 108 ? 6.310 -3.363 -14.041 1.00 64.19 108 VAL A CA 1
ATOM 820 C C . VAL A 1 108 ? 5.502 -4.646 -13.933 1.00 64.19 108 VAL A C 1
ATOM 822 O O . VAL A 1 108 ? 5.592 -5.383 -12.953 1.00 64.19 108 VAL A O 1
ATOM 825 N N . ASP A 1 109 ? 4.694 -4.886 -14.957 1.00 64.50 109 ASP A N 1
ATOM 826 C CA . ASP A 1 109 ? 3.953 -6.127 -15.137 1.00 64.50 109 ASP A CA 1
ATOM 827 C C . ASP A 1 109 ? 4.856 -7.116 -15.878 1.00 64.50 109 ASP A C 1
ATOM 829 O O . ASP A 1 109 ? 5.280 -6.833 -16.996 1.00 64.50 109 ASP A O 1
ATOM 833 N N . PHE A 1 110 ? 5.205 -8.240 -15.252 1.00 67.88 110 PHE A N 1
ATOM 834 C CA . PHE A 1 110 ? 6.074 -9.265 -15.843 1.00 67.88 110 PHE A CA 1
ATOM 835 C C . PHE A 1 110 ? 5.247 -10.443 -16.355 1.00 67.88 110 PHE A C 1
ATOM 837 O O . PHE A 1 110 ? 5.517 -11.600 -16.017 1.00 67.88 110 PHE A O 1
ATOM 844 N N . ASP A 1 111 ? 4.225 -10.157 -17.159 1.00 78.56 111 ASP A N 1
ATOM 845 C CA . ASP A 1 111 ? 3.406 -11.197 -17.773 1.00 78.56 111 ASP A CA 1
ATOM 846 C C . ASP A 1 111 ? 4.303 -12.120 -18.601 1.00 78.56 111 ASP A C 1
ATOM 848 O O . ASP A 1 111 ? 4.835 -11.738 -19.651 1.00 78.56 111 ASP A O 1
ATOM 852 N N . LYS A 1 112 ? 4.506 -13.347 -18.110 1.00 76.19 112 LYS A N 1
ATOM 853 C CA . LYS A 1 112 ? 5.241 -14.372 -18.848 1.00 76.19 112 LYS A CA 1
ATOM 854 C C . LYS A 1 112 ? 4.498 -14.674 -20.135 1.00 76.19 112 LYS A C 1
ATOM 856 O O . LYS A 1 112 ? 3.274 -14.753 -20.169 1.00 76.19 112 LYS A O 1
ATOM 861 N N . THR A 1 113 ? 5.265 -14.861 -21.192 1.00 85.38 113 THR A N 1
ATOM 862 C CA . THR A 1 113 ? 4.737 -15.208 -22.504 1.00 85.38 113 THR A CA 1
ATOM 863 C C . THR A 1 113 ? 5.208 -16.601 -22.864 1.00 85.38 113 THR A C 1
ATOM 865 O O . THR A 1 113 ? 6.218 -17.072 -22.340 1.00 85.38 113 THR A O 1
ATOM 868 N N . ASP A 1 114 ?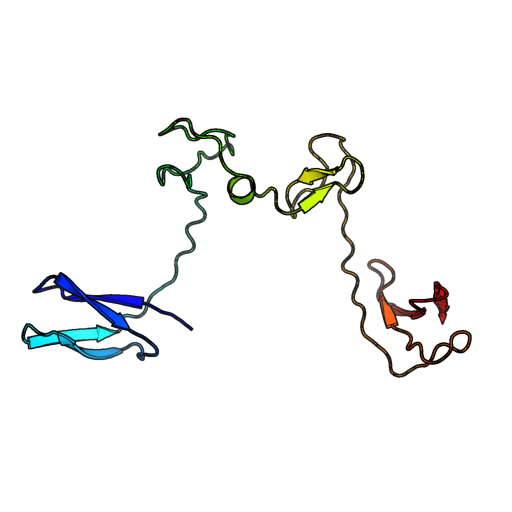 4.506 -17.257 -23.779 1.00 90.44 114 ASP A N 1
ATOM 869 C CA . ASP A 1 114 ? 4.903 -18.590 -24.234 1.00 90.44 114 ASP A CA 1
ATOM 870 C C . ASP A 1 114 ? 6.102 -18.563 -25.198 1.00 90.44 114 ASP 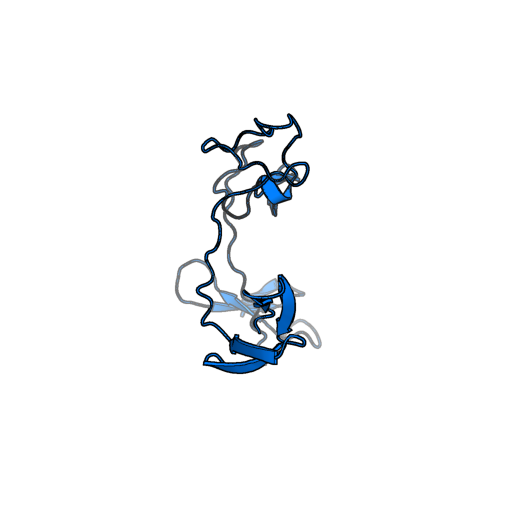A C 1
ATOM 872 O O . ASP A 1 114 ? 6.622 -19.620 -25.558 1.00 90.44 114 ASP A O 1
ATOM 876 N N . MET A 1 115 ? 6.581 -17.375 -25.586 1.00 90.81 115 MET A N 1
ATOM 877 C CA . MET A 1 115 ? 7.708 -17.215 -26.504 1.00 90.81 115 MET A CA 1
ATOM 878 C C . MET A 1 115 ? 9.047 -17.435 -25.808 1.00 90.81 115 MET A C 1
ATOM 880 O O . MET A 1 115 ? 9.330 -16.840 -24.768 1.00 90.81 115 MET A O 1
ATOM 884 N N . ASP A 1 116 ? 9.885 -18.265 -26.419 1.00 94.88 116 ASP A N 1
ATOM 885 C CA . ASP A 1 116 ? 11.268 -18.468 -26.006 1.00 94.88 116 ASP A CA 1
ATOM 886 C C . ASP A 1 116 ? 12.164 -17.342 -26.524 1.00 94.88 116 ASP A C 1
ATOM 888 O O . ASP A 1 116 ? 11.968 -16.806 -27.618 1.00 94.88 116 ASP A O 1
ATOM 892 N N . CYS A 1 117 ? 13.170 -16.982 -25.733 1.00 94.38 117 CYS A N 1
ATOM 893 C CA . CYS A 1 117 ? 14.227 -16.104 -26.195 1.00 94.38 117 CYS A CA 1
ATOM 894 C C . CYS A 1 117 ? 15.050 -16.832 -27.269 1.00 94.38 117 CYS A C 1
ATOM 896 O O . CYS A 1 117 ? 15.581 -17.904 -26.993 1.00 94.38 117 CYS A O 1
ATOM 898 N N . PRO A 1 118 ? 15.252 -16.248 -28.460 1.00 94.81 118 PRO A N 1
ATOM 899 C CA . PRO A 1 118 ? 16.033 -16.898 -29.514 1.00 94.81 118 PRO A CA 1
ATOM 900 C C . PRO A 1 118 ? 17.550 -16.874 -29.254 1.00 94.81 118 PRO A C 1
ATOM 902 O O . PRO A 1 118 ? 18.308 -17.454 -30.023 1.00 94.81 118 PRO A O 1
ATOM 905 N N . VAL A 1 119 ? 18.002 -16.180 -28.201 1.00 96.81 119 VAL A N 1
ATOM 906 C CA . VAL A 1 119 ? 19.421 -16.052 -27.822 1.00 96.81 119 VAL A CA 1
ATOM 907 C C . VAL A 1 119 ? 19.755 -16.854 -26.561 1.00 96.81 119 VAL A C 1
ATOM 909 O O . VAL A 1 119 ? 20.890 -17.292 -26.404 1.00 96.81 119 VAL A O 1
ATOM 912 N N . CYS A 1 120 ? 18.800 -17.032 -25.646 1.00 94.69 120 CYS A N 1
ATOM 913 C CA . CYS A 1 120 ? 19.036 -17.661 -24.347 1.00 94.69 120 CYS A CA 1
ATOM 914 C C . CYS A 1 120 ? 18.286 -18.986 -24.230 1.00 94.69 120 CYS A C 1
ATOM 916 O O . CYS A 1 120 ? 17.070 -19.024 -24.408 1.00 94.69 120 CYS A O 1
ATOM 918 N N . ASP A 1 121 ? 18.988 -20.041 -23.825 1.00 94.25 121 ASP A N 1
ATOM 919 C CA . ASP A 1 121 ? 18.389 -21.360 -23.642 1.00 94.25 121 ASP A CA 1
ATOM 920 C C . ASP A 1 121 ? 17.390 -21.384 -22.478 1.00 94.25 121 ASP A C 1
ATOM 922 O O . ASP A 1 121 ? 17.706 -20.988 -21.355 1.00 94.25 121 ASP A O 1
ATOM 926 N N . ASN A 1 122 ? 16.193 -21.920 -22.734 1.00 91.44 122 ASN A N 1
ATOM 927 C CA . ASN A 1 122 ? 15.132 -22.138 -21.741 1.00 91.44 122 ASN A CA 1
ATOM 928 C C . ASN A 1 122 ? 14.667 -20.873 -20.991 1.00 91.44 122 ASN A C 1
ATOM 930 O O . ASN A 1 122 ? 14.151 -20.966 -19.874 1.00 91.44 122 ASN A O 1
ATOM 934 N N . VAL A 1 123 ? 14.818 -19.687 -21.588 1.00 92.81 123 VAL A N 1
ATOM 935 C CA . VAL A 1 123 ? 14.301 -18.433 -21.022 1.00 92.81 123 VAL A CA 1
ATOM 936 C C . VAL A 1 123 ? 13.074 -17.983 -21.804 1.00 92.81 123 VAL A C 1
ATOM 938 O O . VAL A 1 123 ? 13.164 -17.667 -22.987 1.00 92.81 123 VAL A O 1
ATOM 941 N N . LYS A 1 124 ? 11.928 -17.895 -21.124 1.00 92.56 124 LYS A N 1
ATOM 942 C CA . LYS A 1 124 ? 10.708 -17.303 -21.683 1.00 92.56 124 LYS A CA 1
ATOM 943 C C . LYS A 1 124 ? 10.795 -15.779 -21.672 1.00 92.56 124 LYS A C 1
ATOM 945 O O . LYS A 1 124 ? 11.226 -15.182 -20.684 1.00 92.56 124 LYS A O 1
ATOM 950 N N . LEU A 1 125 ? 10.348 -15.152 -22.753 1.00 92.38 125 LEU A N 1
ATOM 951 C CA . LEU A 1 125 ? 10.183 -13.705 -22.828 1.00 92.38 125 LEU A CA 1
ATOM 952 C C . LEU A 1 125 ? 9.025 -13.267 -21.922 1.00 92.38 125 LEU A C 1
ATOM 954 O O . LEU A 1 125 ? 8.019 -13.973 -21.793 1.00 92.38 125 LEU A O 1
ATOM 958 N N . HIS A 1 126 ? 9.142 -12.087 -21.320 1.00 90.19 126 HIS A N 1
ATOM 959 C CA . HIS A 1 126 ? 8.050 -11.436 -20.597 1.00 90.19 126 HIS A CA 1
ATOM 960 C C . HIS A 1 126 ? 7.561 -10.212 -21.368 1.00 90.19 126 HIS A C 1
ATOM 962 O O . HIS A 1 126 ? 8.307 -9.585 -22.118 1.00 90.19 126 HIS A O 1
ATOM 968 N N . SER A 1 127 ? 6.282 -9.893 -21.218 1.00 87.75 127 SER A N 1
ATOM 969 C CA . SER A 1 127 ? 5.698 -8.686 -21.786 1.00 87.75 127 SER A CA 1
ATOM 970 C C . SER A 1 127 ? 6.040 -7.510 -20.886 1.00 87.75 127 SER A C 1
ATOM 972 O O . SER A 1 127 ? 5.638 -7.509 -19.732 1.00 87.75 127 SER A O 1
ATOM 974 N N . ARG A 1 128 ? 6.737 -6.502 -21.403 1.00 81.19 128 ARG A N 1
ATOM 975 C CA . ARG A 1 128 ? 6.989 -5.245 -20.702 1.00 81.19 128 ARG A CA 1
ATOM 976 C C . ARG A 1 128 ? 6.196 -4.128 -21.359 1.00 81.19 128 ARG A C 1
ATOM 978 O O . ARG A 1 128 ? 6.319 -3.886 -22.560 1.00 81.19 128 ARG A O 1
ATOM 985 N N . LYS A 1 129 ? 5.375 -3.439 -20.571 1.00 79.62 129 LYS A N 1
ATOM 986 C CA . LYS A 1 129 ? 4.716 -2.198 -20.997 1.00 79.62 129 LYS A CA 1
ATOM 987 C C . LYS A 1 129 ? 5.770 -1.094 -21.024 1.00 79.62 129 LYS A C 1
ATOM 989 O O . LYS A 1 129 ? 6.536 -0.959 -20.074 1.00 79.62 129 LYS A O 1
ATOM 994 N N . MET A 1 130 ? 5.845 -0.358 -22.125 1.00 74.06 130 MET A N 1
ATOM 995 C CA . MET A 1 130 ? 6.798 0.738 -22.275 1.00 74.06 130 MET A CA 1
ATOM 996 C C . MET A 1 130 ? 6.033 2.042 -22.106 1.00 74.06 130 MET A C 1
ATOM 998 O O . MET A 1 130 ? 5.311 2.412 -23.021 1.00 74.06 130 MET A O 1
ATOM 1002 N N . ASN A 1 131 ? 6.216 2.730 -20.971 1.00 64.38 131 ASN A N 1
ATOM 1003 C CA . ASN A 1 131 ? 5.603 4.021 -20.642 1.00 64.38 131 ASN A CA 1
ATOM 1004 C C . ASN A 1 131 ? 4.054 4.059 -20.741 1.00 64.38 131 ASN A C 1
ATOM 1006 O O . ASN A 1 131 ? 3.378 3.063 -20.980 1.00 64.38 131 ASN A O 1
ATOM 1010 N N . SER A 1 132 ? 3.458 5.232 -20.498 1.00 56.56 132 SER A N 1
ATOM 1011 C CA . SER A 1 132 ? 2.007 5.482 -20.539 1.00 56.56 132 SER A CA 1
ATOM 1012 C C . SER A 1 132 ? 1.358 5.344 -21.931 1.00 56.56 132 SER A C 1
ATOM 1014 O O . SER A 1 132 ? 0.179 5.670 -22.082 1.00 56.56 132 SER A O 1
ATOM 1016 N N . HIS A 1 133 ? 2.095 4.905 -22.957 1.00 56.53 133 HIS A N 1
ATOM 1017 C CA . HIS A 1 133 ? 1.562 4.607 -24.282 1.00 56.53 133 HIS A CA 1
ATOM 1018 C C . HIS A 1 133 ? 1.286 3.107 -24.448 1.00 56.53 133 HIS A C 1
ATOM 1020 O O . HIS A 1 133 ? 2.018 2.243 -23.985 1.00 56.53 133 HIS A O 1
ATOM 1026 N N . ALA A 1 134 ? 0.168 2.808 -25.107 1.00 65.31 134 ALA A N 1
ATOM 1027 C CA . ALA A 1 134 ? -0.538 1.528 -25.092 1.00 65.31 134 ALA A CA 1
ATOM 1028 C C . ALA A 1 134 ? 0.126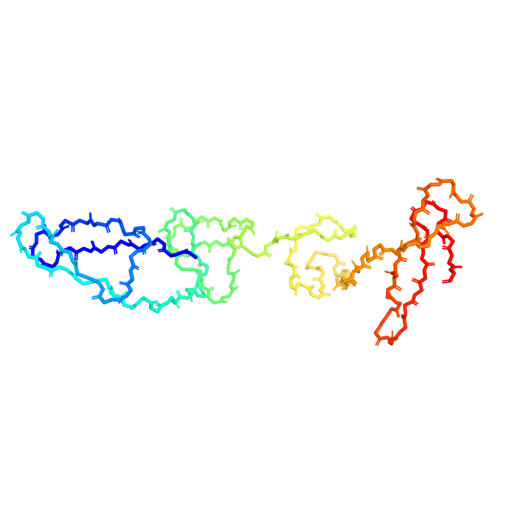 0.376 -25.882 1.00 65.31 134 ALA A C 1
ATOM 1030 O O . ALA A 1 134 ? -0.580 -0.396 -26.530 1.00 65.31 134 ALA A O 1
ATOM 1031 N N . PHE A 1 135 ? 1.455 0.245 -25.866 1.00 76.56 135 PHE A N 1
ATOM 1032 C CA . PHE A 1 135 ? 2.140 -0.885 -26.496 1.00 76.56 135 PHE A CA 1
ATOM 1033 C C . PHE A 1 135 ? 3.079 -1.603 -25.521 1.00 76.56 135 PHE A C 1
ATOM 1035 O O . PHE A 1 135 ? 3.679 -1.013 -24.624 1.00 76.56 135 PHE A O 1
ATOM 1042 N N . SER A 1 136 ? 3.176 -2.920 -25.692 1.00 83.06 136 SER A N 1
ATOM 1043 C CA . SER A 1 136 ? 4.043 -3.794 -24.905 1.00 83.06 136 SER 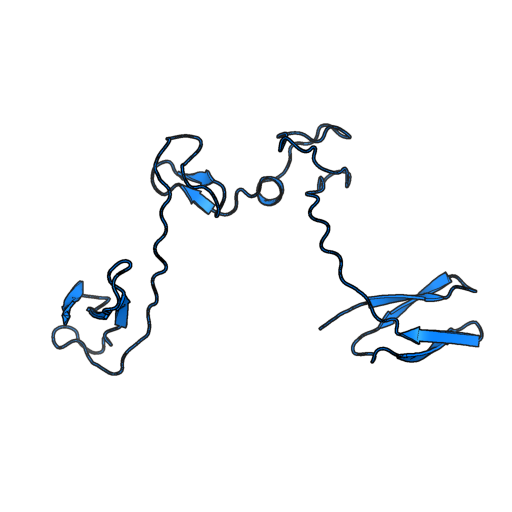A CA 1
ATOM 1044 C C . SER A 1 136 ? 5.061 -4.473 -25.808 1.00 83.06 136 SER A C 1
ATOM 1046 O O . SER A 1 136 ? 4.690 -4.939 -26.884 1.00 83.06 136 SER A O 1
ATOM 1048 N N . MET A 1 137 ? 6.302 -4.581 -25.345 1.00 87.06 137 MET A N 1
ATOM 1049 C CA . MET A 1 137 ? 7.386 -5.290 -26.029 1.00 87.06 137 MET A CA 1
ATOM 1050 C C . MET A 1 137 ? 7.731 -6.582 -25.296 1.00 87.06 137 MET A C 1
ATOM 1052 O O . MET A 1 137 ? 7.408 -6.738 -24.116 1.00 87.06 137 MET A O 1
ATOM 1056 N N . LYS A 1 138 ? 8.370 -7.525 -25.989 1.00 91.06 138 LYS A N 1
ATOM 1057 C CA . LYS A 1 138 ? 8.804 -8.786 -25.392 1.00 91.06 138 LYS A CA 1
ATOM 1058 C C . LYS A 1 138 ? 10.267 -8.667 -25.001 1.00 91.06 138 LYS A C 1
ATOM 1060 O O . LYS A 1 138 ? 11.118 -8.435 -25.848 1.00 91.06 138 LYS A O 1
ATOM 1065 N N . GLU A 1 139 ? 10.560 -8.817 -23.717 1.00 91.31 139 GLU A N 1
ATOM 1066 C CA . GLU A 1 139 ? 11.907 -8.662 -23.170 1.00 91.31 139 GLU A CA 1
ATOM 1067 C C . GLU A 1 139 ? 12.412 -9.984 -22.575 1.00 91.31 139 GLU A C 1
ATOM 1069 O O . GLU A 1 139 ? 11.681 -10.720 -21.905 1.00 91.31 139 GLU A O 1
ATOM 1074 N N . CYS A 1 140 ? 13.681 -10.311 -22.826 1.00 91.69 140 CYS A N 1
ATOM 1075 C CA . CYS A 1 140 ? 14.364 -11.418 -22.161 1.00 91.69 140 CYS A CA 1
ATOM 1076 C C . CYS A 1 140 ? 14.971 -10.940 -20.839 1.00 91.69 140 CYS A C 1
ATOM 1078 O O . CYS A 1 140 ? 15.842 -10.075 -20.837 1.00 91.69 140 CYS A O 1
ATOM 1080 N N . SER A 1 141 ? 14.605 -11.560 -19.715 1.00 88.94 141 SER A N 1
ATOM 1081 C CA . SER A 1 141 ? 15.143 -11.199 -18.392 1.00 88.94 141 SER A CA 1
ATOM 1082 C C . SER A 1 141 ? 16.620 -11.562 -18.188 1.00 88.94 141 SER A C 1
ATOM 1084 O O . SER A 1 141 ? 17.178 -11.248 -17.141 1.00 88.94 141 SER A O 1
ATOM 1086 N N . HIS A 1 142 ? 17.241 -12.273 -19.137 1.00 90.94 142 HIS A N 1
ATOM 1087 C CA . HIS A 1 142 ? 18.637 -12.698 -19.049 1.00 90.94 142 HIS A CA 1
ATOM 1088 C C . HIS A 1 142 ? 19.567 -11.836 -19.910 1.00 90.94 142 HIS A C 1
ATOM 1090 O O . HIS A 1 142 ? 20.518 -11.263 -19.391 1.00 90.94 142 HIS A O 1
ATOM 1096 N N . CYS A 1 143 ? 19.285 -11.711 -21.212 1.00 94.06 143 CYS A N 1
ATOM 1097 C CA . CYS A 1 143 ? 20.116 -10.927 -22.133 1.00 94.06 143 CYS A CA 1
ATOM 1098 C C . CYS A 1 143 ? 19.602 -9.504 -22.402 1.00 94.06 143 CYS A C 1
ATOM 1100 O O . CYS A 1 143 ? 20.243 -8.783 -23.162 1.00 94.06 143 CYS A O 1
ATOM 1102 N N . ALA A 1 144 ? 18.452 -9.112 -21.837 1.00 90.44 144 ALA A N 1
ATOM 1103 C CA . ALA A 1 144 ? 17.766 -7.840 -22.106 1.00 90.44 144 ALA A CA 1
ATOM 1104 C C . ALA A 1 144 ? 17.406 -7.606 -23.591 1.00 90.44 144 ALA A C 1
ATOM 1106 O O . ALA A 1 144 ? 17.153 -6.479 -24.012 1.00 90.44 144 ALA A O 1
ATOM 1107 N N . GLY A 1 145 ? 17.379 -8.672 -24.403 1.00 91.44 145 GLY A N 1
ATOM 1108 C CA . GLY A 1 145 ? 16.960 -8.608 -25.802 1.00 91.44 145 GLY A CA 1
ATOM 1109 C C . GLY A 1 145 ? 15.474 -8.273 -25.931 1.00 91.44 145 GLY A C 1
ATOM 1110 O O . GLY A 1 145 ? 14.653 -8.856 -25.218 1.00 91.44 145 GLY A O 1
ATOM 1111 N N . LEU A 1 146 ? 15.156 -7.362 -26.854 1.00 90.25 146 LEU A N 1
ATOM 1112 C CA . LEU A 1 146 ? 13.814 -6.852 -27.133 1.00 90.25 146 LEU A CA 1
ATOM 1113 C C . LEU A 1 146 ? 13.297 -7.385 -28.477 1.00 90.25 146 LEU A C 1
ATOM 1115 O O . LEU A 1 146 ? 14.020 -7.313 -29.473 1.00 90.25 146 LEU A O 1
ATOM 1119 N N . TRP A 1 147 ? 12.059 -7.883 -28.494 1.00 83.75 147 TRP A N 1
ATOM 1120 C CA . TRP A 1 147 ? 11.399 -8.527 -29.638 1.00 83.75 147 TRP A CA 1
ATOM 1121 C C . TRP A 1 147 ? 9.958 -8.040 -29.812 1.00 83.75 147 TRP A C 1
ATOM 1123 O O . TRP A 1 147 ? 9.318 -7.658 -28.795 1.00 83.75 147 TRP A O 1
#

Radius of gyration: 26.06 Å; chains: 1; bounding box: 51×40×61 Å

Sequence (147 aa):
MTNIIIECNVCKHQYKVHEGRVGEKFHCFCGNTLTVPSVKIHDAAVVRCSSCGGARGKDREPFCSYCGSSFTIHERDLNTICPHCMTRISSKAKFCHSCATPIASEDVDFDKTDMDCPVCDNVKLHSRKMNSHAFSMKECSHCAGLW

Foldseek 3Di:
DDFDWDADPPPRDIDTDDPDDAQDWDADPVRDIDGRHDDDDDDPPFLAAPVPRATDDPVLDQAGPPPRHGHDCVSSQQPDADPPPRDRDHPPDQADPPPRHGDDDDDWDFAFDPDDDPVDPPFTWGWGDDPPDDDTWTATPPPRDTD

pLDDT: mean 84.35, std 10.55, range [49.5, 96.81]